Protein AF-A0A933XCL0-F1 (afdb_monomer_lite)

pLDDT: mean 91.86, std 5.96, range [56.34, 98.12]

Secondary structure (DSSP, 8-state):
-HHHHHHHIIIIIIHHHHHTT-HHHHHHHHHHHHHHHHHHHHHHHHHHHHHHHHHHHHHH-HHHHHHHHHHH-TTS-HHHHHHHHHHHHHHHHHHHHHHHHHHHHHHHHHHHHHHHHHHHHH--

Foldseek 3Di:
DVVVVVVCCCVVPQVVCVVVVVVLLNVLSVPLVVLLVVLVVLLVVLVVQLVVLQVCCCPPPVLLVVLVVLCPDPVHDPVSVVVSVVVNVVSSCVSNVRSVVSNVVSVVSNVVSVCSNCVVVVVD

Sequence (124 aa):
MLIYILWSVVFETLIPLYEKKAYDEFAYNLTGIPLLIFGTGLFSYGGFVFVRDTLRELALNEKVAINLEIIRNKISPREKIRAARSENTRFLLSAWKKGSFLMFIGIVFISAGGVTININNITK

Radius of gyration: 23.11 Å; chains: 1; bounding box: 46×32×64 Å

Structure (mmCIF, N/CA/C/O backbone):
data_AF-A0A933XCL0-F1
#
_entry.id   AF-A0A933XCL0-F1
#
loop_
_atom_site.group_PDB
_atom_site.id
_atom_site.type_symbol
_atom_site.label_atom_id
_atom_site.label_alt_id
_atom_site.label_comp_id
_atom_site.label_asym_id
_atom_site.label_entity_id
_atom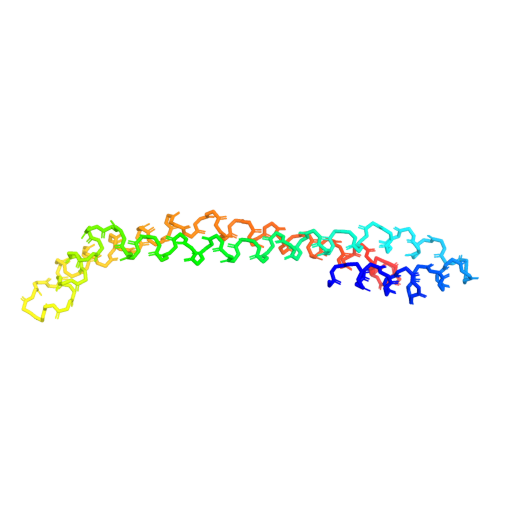_site.label_seq_id
_atom_site.pdbx_PDB_ins_code
_atom_site.Cartn_x
_atom_site.Cartn_y
_atom_site.Cartn_z
_atom_site.occupancy
_atom_site.B_iso_or_equiv
_atom_site.auth_seq_id
_atom_site.auth_comp_id
_atom_site.auth_asym_id
_atom_site.auth_atom_id
_atom_site.pdbx_PDB_model_num
ATOM 1 N N . MET A 1 1 ? 11.523 16.142 -4.726 1.00 78.19 1 MET A N 1
ATOM 2 C CA . MET A 1 1 ? 12.000 14.754 -4.519 1.00 78.19 1 MET A CA 1
ATOM 3 C C . MET A 1 1 ? 11.775 13.883 -5.751 1.00 78.19 1 MET A C 1
ATOM 5 O O . MET A 1 1 ? 12.749 13.398 -6.296 1.00 78.19 1 MET A O 1
ATOM 9 N N . LEU A 1 2 ? 10.540 13.743 -6.250 1.00 79.06 2 LEU A N 1
ATOM 10 C CA . LEU A 1 2 ? 10.231 12.874 -7.401 1.00 79.06 2 LEU A CA 1
ATOM 11 C C . LEU A 1 2 ? 10.985 13.265 -8.690 1.00 79.06 2 LEU A C 1
ATOM 13 O O . LEU A 1 2 ? 11.480 12.399 -9.396 1.00 79.06 2 LEU A O 1
ATOM 17 N N . ILE A 1 3 ? 11.180 14.568 -8.924 1.00 86.00 3 ILE A N 1
ATOM 18 C CA . ILE A 1 3 ? 12.007 15.090 -10.027 1.00 86.00 3 ILE A CA 1
ATOM 19 C C . ILE A 1 3 ? 13.466 14.617 -9.926 1.00 86.00 3 ILE A C 1
ATOM 21 O O . ILE A 1 3 ? 14.042 14.251 -10.938 1.00 86.00 3 ILE A O 1
ATOM 25 N N . TYR A 1 4 ? 14.050 14.563 -8.722 1.00 88.56 4 TYR A N 1
ATOM 26 C CA . TYR A 1 4 ? 15.426 14.083 -8.532 1.00 88.56 4 TYR A CA 1
ATOM 27 C C . TYR A 1 4 ? 15.549 12.580 -8.789 1.00 88.56 4 TYR A C 1
ATOM 29 O O . TYR A 1 4 ? 16.535 12.143 -9.367 1.00 88.56 4 TYR A O 1
ATOM 37 N N . ILE A 1 5 ? 14.529 11.801 -8.412 1.00 84.25 5 ILE A N 1
ATOM 38 C CA . ILE A 1 5 ? 14.473 10.362 -8.705 1.00 84.25 5 ILE A CA 1
ATOM 39 C C . ILE A 1 5 ? 14.390 10.143 -10.218 1.00 84.25 5 ILE A C 1
ATOM 41 O O . ILE A 1 5 ? 15.156 9.357 -10.762 1.00 84.25 5 ILE A O 1
ATOM 45 N N . LEU A 1 6 ? 13.505 10.870 -10.909 1.00 86.19 6 LEU A N 1
ATOM 46 C CA . LEU A 1 6 ? 13.390 10.787 -12.368 1.00 86.19 6 LEU A CA 1
ATOM 47 C C . LEU A 1 6 ? 14.679 11.229 -13.066 1.00 86.19 6 LEU A C 1
ATOM 49 O O . LEU A 1 6 ? 15.103 10.591 -14.024 1.00 86.19 6 LEU A O 1
ATOM 53 N N . TRP A 1 7 ? 15.321 12.285 -12.568 1.00 90.06 7 TRP A N 1
ATOM 54 C CA . TRP A 1 7 ? 16.601 12.754 -13.087 1.00 90.06 7 TRP A CA 1
ATOM 55 C C . TRP A 1 7 ? 17.694 11.690 -12.940 1.00 90.06 7 TRP A C 1
ATOM 57 O O . TRP A 1 7 ? 18.349 11.352 -13.921 1.00 90.06 7 TRP A O 1
ATOM 67 N N . SER A 1 8 ? 17.840 11.114 -11.744 1.00 89.06 8 SER A N 1
ATOM 68 C CA . SER A 1 8 ? 18.791 10.028 -11.472 1.00 89.06 8 SER A CA 1
ATOM 69 C C . SER A 1 8 ? 18.526 8.816 -12.371 1.00 89.06 8 SER A C 1
ATOM 71 O O . SER A 1 8 ? 19.438 8.340 -13.036 1.00 89.06 8 SER A O 1
ATOM 73 N N . VAL A 1 9 ? 17.267 8.395 -12.530 1.00 88.38 9 VAL A N 1
ATOM 74 C CA . VAL A 1 9 ? 16.887 7.305 -13.448 1.00 88.38 9 VAL A CA 1
ATOM 75 C C . VAL A 1 9 ? 17.335 7.572 -14.887 1.00 88.38 9 VAL A C 1
ATOM 77 O O . VAL A 1 9 ? 17.880 6.686 -15.549 1.00 88.38 9 VAL A O 1
ATOM 80 N N . VAL A 1 10 ? 17.103 8.782 -15.397 1.00 89.00 10 VAL A N 1
ATOM 81 C CA . VAL A 1 10 ? 17.451 9.118 -16.782 1.00 89.00 10 VAL A CA 1
ATOM 82 C C . VAL A 1 10 ? 18.966 9.092 -16.976 1.00 89.00 10 VAL A C 1
ATOM 84 O O . VAL A 1 10 ? 19.447 8.432 -17.897 1.00 89.00 10 VAL A O 1
ATOM 87 N N . PHE A 1 11 ? 19.715 9.769 -16.105 1.00 92.25 11 PHE A N 1
ATOM 88 C CA . PHE A 1 11 ? 21.157 9.950 -16.279 1.00 92.25 11 PHE A CA 1
ATOM 89 C C . PHE A 1 11 ? 21.994 8.744 -15.856 1.00 92.25 11 PHE A C 1
ATOM 91 O O . PHE A 1 11 ? 23.009 8.466 -16.486 1.00 92.25 11 PHE A O 1
ATOM 98 N N . GLU A 1 12 ? 21.578 8.013 -14.827 1.00 89.50 12 GLU A N 1
ATOM 99 C CA . GLU A 1 12 ? 22.351 6.891 -14.284 1.00 89.50 12 GLU A CA 1
ATOM 100 C C . GLU A 1 12 ? 21.928 5.543 -14.873 1.00 89.50 12 GLU A C 1
ATOM 102 O O . GLU A 1 12 ? 22.709 4.596 -14.841 1.00 89.50 12 GLU A O 1
ATOM 107 N N . THR A 1 13 ? 20.710 5.430 -15.421 1.00 89.12 13 THR A N 1
ATOM 108 C CA . THR A 1 13 ? 20.197 4.158 -15.962 1.00 89.12 13 THR A CA 1
ATOM 109 C C . THR A 1 13 ? 19.901 4.234 -17.459 1.00 89.12 13 THR A C 1
ATOM 111 O O . THR A 1 13 ? 20.499 3.492 -18.236 1.00 89.12 13 THR A O 1
ATOM 114 N N . LEU A 1 14 ? 19.011 5.130 -17.900 1.00 89.88 14 LEU A N 1
ATOM 115 C CA . LEU A 1 14 ? 18.523 5.117 -19.288 1.00 89.88 14 LEU A CA 1
ATOM 116 C C . LEU A 1 14 ? 19.584 5.555 -20.310 1.00 89.88 14 LEU A C 1
ATOM 118 O O . LEU A 1 14 ? 19.741 4.886 -21.333 1.00 89.88 14 LEU A O 1
ATOM 122 N N . ILE A 1 15 ? 20.329 6.635 -20.043 1.00 91.00 15 ILE A N 1
ATOM 123 C CA . ILE A 1 15 ? 21.400 7.109 -20.938 1.00 91.00 15 ILE A CA 1
ATOM 124 C C . ILE A 1 15 ? 22.497 6.040 -21.104 1.00 91.00 15 ILE A C 1
ATOM 126 O O . ILE A 1 15 ? 22.768 5.662 -22.246 1.00 91.00 15 ILE A O 1
ATOM 130 N N . PRO A 1 16 ? 23.064 5.458 -20.026 1.00 92.56 16 PRO A N 1
ATOM 131 C CA . PRO A 1 16 ? 24.071 4.406 -20.164 1.00 92.56 16 PRO A CA 1
ATOM 132 C C . PRO A 1 16 ? 23.587 3.167 -20.927 1.00 92.56 16 PRO A C 1
ATOM 134 O O . PRO A 1 16 ? 24.358 2.574 -21.681 1.00 92.56 16 PRO A O 1
ATOM 137 N N . LEU A 1 17 ? 22.324 2.755 -20.756 1.00 91.00 17 LEU A N 1
ATOM 138 C CA . LEU A 1 17 ? 21.753 1.623 -21.502 1.00 91.00 17 LEU A CA 1
ATOM 139 C C . LEU A 1 17 ? 21.642 1.924 -23.001 1.00 91.00 17 LEU A C 1
ATOM 141 O O . LEU A 1 17 ? 21.949 1.062 -23.830 1.00 91.00 17 LEU A O 1
ATOM 145 N N . TYR A 1 18 ? 21.257 3.154 -23.347 1.00 91.38 18 TYR A N 1
ATOM 146 C CA . TYR A 1 18 ? 21.201 3.607 -24.733 1.00 91.38 18 TYR A CA 1
ATOM 147 C C . TYR A 1 18 ? 22.595 3.656 -25.375 1.00 91.38 18 TYR A C 1
ATOM 149 O O . TYR A 1 18 ? 22.784 3.134 -26.474 1.00 91.38 18 TYR A O 1
ATOM 157 N N . GLU A 1 19 ? 23.595 4.201 -24.674 1.00 94.12 19 GLU A N 1
ATOM 158 C CA . GLU A 1 19 ? 24.987 4.254 -25.147 1.00 94.12 19 GLU A CA 1
ATOM 159 C C . GLU A 1 19 ? 25.588 2.857 -25.358 1.00 94.12 19 GLU A C 1
ATOM 161 O O . GLU A 1 19 ? 26.301 2.618 -26.335 1.00 94.12 19 GLU A O 1
ATOM 166 N N . LYS A 1 20 ? 25.239 1.901 -24.488 1.00 93.00 20 LYS A N 1
ATOM 167 C CA . LYS A 1 20 ? 25.630 0.487 -24.607 1.00 93.00 20 LYS A CA 1
ATOM 168 C C . LYS A 1 20 ? 24.847 -0.284 -25.674 1.00 93.00 20 LYS A C 1
ATOM 170 O O . LYS A 1 20 ? 25.123 -1.466 -25.872 1.00 93.00 20 LYS A O 1
ATOM 175 N N . LYS A 1 21 ? 23.888 0.353 -26.360 1.00 92.44 21 LYS A N 1
ATOM 176 C CA . LYS A 1 21 ? 22.986 -0.272 -27.347 1.00 92.44 21 LYS A CA 1
ATOM 177 C C . LYS A 1 21 ? 22.205 -1.471 -26.788 1.00 92.44 21 LYS A C 1
ATOM 179 O O . LYS A 1 21 ? 21.796 -2.353 -27.539 1.00 92.44 21 LYS A O 1
ATOM 184 N N . ALA A 1 22 ? 21.979 -1.503 -25.475 1.00 90.38 22 ALA A N 1
ATOM 185 C CA . ALA A 1 22 ? 21.202 -2.539 -24.802 1.00 90.38 22 ALA A CA 1
ATOM 186 C C . ALA A 1 22 ? 19.702 -2.205 -24.900 1.00 90.38 22 ALA A C 1
ATOM 188 O O . ALA A 1 22 ? 19.059 -1.854 -23.912 1.00 90.38 22 ALA A O 1
ATOM 189 N N . TYR A 1 23 ? 19.151 -2.245 -26.119 1.00 89.50 23 TYR A N 1
ATOM 190 C CA . TYR A 1 23 ? 17.804 -1.733 -26.407 1.00 89.50 23 TYR A CA 1
ATOM 191 C C . TYR A 1 23 ? 16.687 -2.483 -25.675 1.00 89.50 23 TYR A C 1
ATOM 193 O O . TYR A 1 23 ? 15.723 -1.851 -25.245 1.00 89.50 23 TYR A O 1
ATOM 201 N N . ASP A 1 24 ? 16.837 -3.792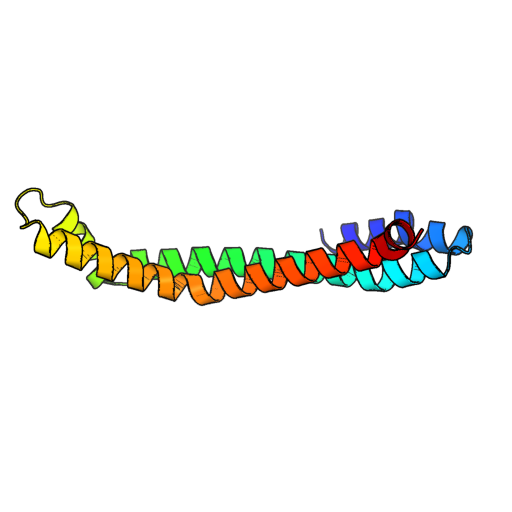 -25.471 1.00 89.00 24 ASP A N 1
ATOM 202 C CA . ASP A 1 24 ? 15.860 -4.586 -24.720 1.00 89.00 24 ASP A CA 1
ATOM 203 C C . ASP A 1 24 ? 15.816 -4.139 -23.252 1.00 89.00 24 ASP A C 1
ATOM 205 O O . ASP A 1 24 ? 14.757 -3.812 -22.721 1.00 89.00 24 ASP A O 1
ATOM 209 N N . GLU A 1 25 ? 16.981 -4.031 -22.605 1.00 89.31 25 GLU A N 1
ATOM 210 C CA . GLU A 1 25 ? 17.097 -3.543 -21.225 1.00 89.31 25 GLU A CA 1
ATOM 211 C C . GLU A 1 25 ? 16.597 -2.102 -21.092 1.00 89.31 25 GLU A C 1
ATOM 213 O O . GLU A 1 25 ? 15.920 -1.771 -20.117 1.00 89.31 25 GLU A O 1
ATOM 218 N N . PHE A 1 26 ? 16.882 -1.251 -22.080 1.00 90.94 26 PHE A N 1
ATOM 219 C CA . PHE A 1 26 ? 16.361 0.111 -22.136 1.00 90.94 26 PHE A CA 1
ATOM 220 C C . PHE A 1 26 ? 14.827 0.123 -22.165 1.00 90.94 26 PHE A C 1
ATOM 222 O O . PHE A 1 26 ? 14.212 0.822 -21.358 1.00 90.94 26 PHE A O 1
ATOM 229 N N . ALA A 1 27 ? 14.203 -0.672 -23.040 1.00 90.69 27 ALA A N 1
ATOM 230 C CA . ALA A 1 27 ? 12.747 -0.756 -23.153 1.00 90.69 27 ALA A CA 1
ATOM 231 C C . ALA A 1 27 ? 12.103 -1.258 -21.851 1.00 90.69 27 ALA A C 1
ATOM 233 O O . ALA A 1 27 ? 11.147 -0.655 -21.358 1.00 90.69 27 ALA A O 1
ATOM 234 N N . TYR A 1 28 ? 12.672 -2.301 -21.242 1.00 92.56 28 TYR A N 1
ATOM 235 C CA . TYR A 1 28 ? 12.180 -2.838 -19.976 1.00 92.56 28 TYR A CA 1
ATOM 236 C C . TYR A 1 28 ? 12.304 -1.846 -18.820 1.00 92.56 28 TYR A C 1
ATOM 238 O O . TYR A 1 28 ? 11.357 -1.701 -18.044 1.00 92.56 28 TYR A O 1
ATOM 246 N N . ASN A 1 29 ? 13.417 -1.113 -18.719 1.00 92.19 29 ASN A N 1
ATOM 247 C CA . ASN A 1 29 ? 13.584 -0.062 -17.712 1.00 92.19 29 ASN A CA 1
ATOM 248 C C . ASN A 1 29 ? 12.625 1.110 -17.954 1.00 92.19 29 ASN A C 1
ATOM 250 O O . ASN A 1 29 ? 12.029 1.618 -17.001 1.00 92.19 29 ASN A O 1
ATOM 254 N N . LEU A 1 30 ? 12.402 1.488 -19.217 1.00 92.19 30 LEU A N 1
ATOM 255 C CA . LEU A 1 30 ? 11.477 2.558 -19.590 1.00 92.19 30 LEU A CA 1
ATOM 256 C C . LEU A 1 30 ? 10.040 2.262 -19.144 1.00 92.19 30 LEU A C 1
ATOM 258 O O . LEU A 1 30 ? 9.337 3.177 -18.726 1.00 92.19 30 LEU A O 1
ATOM 262 N N . THR A 1 31 ? 9.606 1.000 -19.190 1.00 92.31 31 THR A N 1
ATOM 263 C CA . THR A 1 31 ? 8.273 0.590 -18.711 1.00 92.31 31 THR A CA 1
ATOM 264 C C . THR A 1 31 ? 8.242 0.216 -17.228 1.00 92.31 31 THR A C 1
ATOM 266 O O . THR A 1 31 ? 7.282 0.528 -16.524 1.00 92.31 31 THR A O 1
ATOM 269 N N . GLY A 1 32 ? 9.292 -0.431 -16.725 1.00 92.56 32 GLY A N 1
ATOM 270 C CA . GLY A 1 32 ? 9.341 -0.975 -15.372 1.00 92.56 32 GLY A CA 1
ATOM 271 C C . GLY A 1 32 ? 9.512 0.094 -14.298 1.00 92.56 32 GLY A C 1
ATOM 272 O O . GLY A 1 32 ? 8.887 0.006 -13.242 1.00 92.56 32 GLY A O 1
ATOM 273 N N . ILE A 1 33 ? 10.287 1.147 -14.570 1.00 92.31 33 ILE A N 1
ATOM 274 C CA . ILE A 1 33 ? 10.511 2.225 -13.600 1.00 92.31 33 ILE A CA 1
ATOM 275 C C . ILE A 1 33 ? 9.227 3.032 -13.331 1.00 92.31 33 ILE A C 1
ATOM 277 O O . ILE A 1 33 ? 8.895 3.228 -12.158 1.00 92.31 33 ILE A O 1
ATOM 281 N N . PRO A 1 34 ? 8.436 3.447 -14.343 1.00 92.94 34 PRO A N 1
ATOM 282 C CA . PRO A 1 34 ? 7.119 4.032 -14.100 1.00 92.94 34 PRO A CA 1
ATOM 283 C C . PRO A 1 34 ? 6.191 3.131 -13.279 1.00 92.94 34 PRO A C 1
ATOM 285 O O . PRO A 1 34 ? 5.516 3.632 -12.379 1.00 92.94 34 PRO A O 1
ATOM 288 N N . LEU A 1 35 ? 6.185 1.813 -13.530 1.00 95.12 35 LEU A N 1
ATOM 289 C CA . LEU A 1 35 ? 5.399 0.854 -12.738 1.00 95.12 35 LEU A CA 1
ATOM 290 C C . LEU A 1 35 ? 5.838 0.842 -11.267 1.00 95.12 35 LEU A C 1
ATOM 292 O O . LEU A 1 35 ? 4.984 0.894 -10.382 1.00 95.12 35 LEU A O 1
ATOM 296 N N . LEU A 1 36 ? 7.149 0.843 -10.996 1.00 93.94 36 LEU A N 1
ATOM 297 C CA . LEU A 1 36 ? 7.692 0.923 -9.635 1.00 93.94 36 LEU A CA 1
ATOM 298 C C . LEU A 1 36 ? 7.282 2.219 -8.927 1.00 93.94 36 LEU A C 1
ATOM 300 O O . LEU A 1 36 ? 6.834 2.179 -7.778 1.00 93.94 36 LEU A O 1
ATOM 304 N N . ILE A 1 37 ? 7.412 3.366 -9.600 1.00 93.19 37 ILE A N 1
ATOM 305 C CA . ILE A 1 37 ? 7.052 4.674 -9.035 1.00 93.19 37 ILE A CA 1
ATOM 306 C C . ILE A 1 37 ? 5.551 4.722 -8.737 1.00 93.19 37 ILE A C 1
ATOM 308 O O . ILE A 1 37 ? 5.150 5.105 -7.635 1.00 93.19 37 ILE A O 1
ATOM 312 N N . PHE A 1 38 ? 4.722 4.296 -9.690 1.00 94.88 38 PHE A N 1
ATOM 313 C CA . PHE A 1 38 ? 3.272 4.272 -9.532 1.00 94.88 38 PHE A CA 1
ATOM 314 C C . PHE A 1 38 ? 2.839 3.323 -8.410 1.00 94.88 38 PHE A C 1
ATOM 316 O O . PHE A 1 38 ? 2.048 3.707 -7.546 1.00 94.88 38 PHE A O 1
ATOM 323 N N . GLY A 1 39 ? 3.411 2.118 -8.362 1.00 96.69 39 GLY A N 1
ATOM 324 C CA . GLY A 1 39 ? 3.148 1.143 -7.307 1.00 96.69 39 GLY A CA 1
ATOM 325 C C . GLY A 1 39 ? 3.563 1.645 -5.922 1.00 96.69 39 GLY A C 1
ATOM 326 O O . GLY A 1 39 ? 2.790 1.533 -4.972 1.00 96.69 39 GLY A O 1
ATOM 327 N N . THR A 1 40 ? 4.724 2.298 -5.812 1.00 95.69 40 THR A N 1
ATOM 328 C CA . THR A 1 40 ? 5.199 2.932 -4.566 1.00 95.69 40 THR A CA 1
ATOM 329 C C . THR A 1 40 ? 4.267 4.059 -4.118 1.00 95.69 40 THR A C 1
ATOM 331 O O . THR A 1 40 ? 3.939 4.165 -2.931 1.00 95.69 40 THR A O 1
ATOM 334 N N . GLY A 1 41 ? 3.796 4.881 -5.060 1.00 95.81 41 GLY A N 1
ATOM 335 C CA . GLY A 1 41 ? 2.817 5.934 -4.794 1.00 95.81 41 GLY A CA 1
ATOM 336 C C . GLY A 1 41 ? 1.491 5.370 -4.284 1.00 95.81 41 GLY A C 1
ATOM 337 O O . GLY A 1 41 ? 0.991 5.820 -3.253 1.00 95.81 41 GLY A O 1
ATOM 338 N N . LEU A 1 42 ? 0.956 4.343 -4.952 1.00 97.25 42 LEU A N 1
ATOM 339 C CA . LEU A 1 42 ? -0.267 3.653 -4.531 1.00 97.25 42 LEU A CA 1
ATOM 340 C C . LEU A 1 42 ? -0.125 2.997 -3.160 1.00 97.25 42 LEU A C 1
ATOM 342 O O . LEU A 1 42 ? -1.033 3.117 -2.338 1.00 97.25 42 LEU A O 1
ATOM 346 N N . PHE A 1 43 ? 1.008 2.347 -2.894 1.00 97.75 43 PHE A N 1
ATOM 347 C CA . PHE A 1 43 ? 1.285 1.739 -1.599 1.00 97.75 43 PHE A CA 1
ATOM 348 C C . PHE A 1 43 ? 1.308 2.789 -0.486 1.00 97.75 43 PHE A C 1
ATOM 350 O O . PHE A 1 43 ? 0.595 2.661 0.509 1.00 97.75 43 PHE A O 1
ATOM 357 N N . SER A 1 44 ? 2.056 3.874 -0.692 1.00 97.62 44 SER A N 1
ATOM 358 C CA . SER A 1 44 ? 2.172 4.967 0.281 1.00 97.62 44 SER A CA 1
ATOM 359 C C . SER A 1 44 ? 0.822 5.643 0.536 1.00 97.62 44 SER A C 1
ATOM 361 O O . SER A 1 44 ? 0.438 5.873 1.684 1.00 97.62 44 SER A O 1
ATOM 363 N N . TYR A 1 45 ? 0.058 5.913 -0.527 1.00 97.50 45 TYR A N 1
ATOM 364 C CA . TYR A 1 45 ? -1.284 6.482 -0.419 1.00 97.50 45 TYR A CA 1
ATOM 365 C C . TYR A 1 45 ? -2.265 5.521 0.266 1.00 97.50 45 TYR A C 1
ATOM 367 O O . TYR A 1 45 ? -3.049 5.941 1.116 1.00 97.50 45 TYR A O 1
ATOM 375 N N . GLY A 1 46 ? -2.194 4.224 -0.045 1.00 97.94 46 GLY A N 1
ATOM 376 C CA . GLY A 1 46 ? -2.965 3.179 0.624 1.00 97.94 46 GLY A CA 1
ATOM 377 C C . GLY A 1 46 ? -2.682 3.122 2.125 1.00 97.94 46 GLY A C 1
ATOM 378 O O . GLY A 1 46 ? -3.625 3.061 2.914 1.00 97.94 46 GLY A O 1
ATOM 379 N N . GLY A 1 47 ? -1.411 3.240 2.523 1.00 97.50 47 GLY A N 1
ATOM 380 C CA . GLY A 1 47 ? -0.999 3.351 3.924 1.00 97.50 47 GLY A CA 1
ATOM 381 C C . GLY A 1 47 ? -1.560 4.599 4.610 1.00 97.50 47 GLY A C 1
ATOM 382 O O . GLY A 1 47 ? -2.109 4.509 5.707 1.00 97.50 47 GLY A O 1
ATOM 383 N N . PHE A 1 48 ? -1.519 5.757 3.943 1.00 98.00 48 PHE A N 1
ATOM 384 C CA . PHE A 1 48 ? -2.147 6.978 4.458 1.00 98.00 48 PHE A CA 1
ATOM 385 C C . PHE A 1 48 ? -3.662 6.815 4.655 1.00 98.00 48 PHE A C 1
ATOM 387 O O . PHE A 1 48 ? -4.182 7.151 5.718 1.00 98.00 48 PHE A O 1
ATOM 394 N N . VAL A 1 49 ? -4.373 6.266 3.662 1.00 97.31 49 VAL A N 1
ATOM 395 C CA . VAL A 1 49 ? -5.820 5.996 3.745 1.00 97.31 49 VAL A CA 1
ATOM 396 C C . VAL A 1 49 ? -6.127 5.027 4.885 1.00 97.31 49 VAL A C 1
ATOM 398 O O . VAL A 1 49 ? -7.043 5.285 5.661 1.00 97.31 49 VAL A O 1
ATOM 401 N N . PHE A 1 50 ? -5.336 3.962 5.029 1.00 97.25 50 PHE A N 1
ATOM 402 C CA . PHE A 1 50 ? -5.466 2.990 6.113 1.00 97.25 50 PHE A CA 1
ATOM 403 C C . PHE A 1 50 ? -5.377 3.661 7.490 1.00 97.25 50 PHE A C 1
ATOM 405 O O . PHE A 1 50 ? -6.254 3.464 8.334 1.00 97.25 50 PHE A O 1
ATOM 412 N N . VAL A 1 51 ? -4.347 4.483 7.717 1.00 97.12 51 VAL A N 1
ATOM 413 C CA . VAL A 1 51 ? -4.145 5.176 8.999 1.00 97.12 51 VAL A CA 1
ATOM 414 C C . VAL A 1 51 ? -5.249 6.201 9.242 1.00 97.12 51 VAL A C 1
ATOM 416 O O . VAL A 1 51 ? -5.850 6.205 10.315 1.00 97.12 51 VAL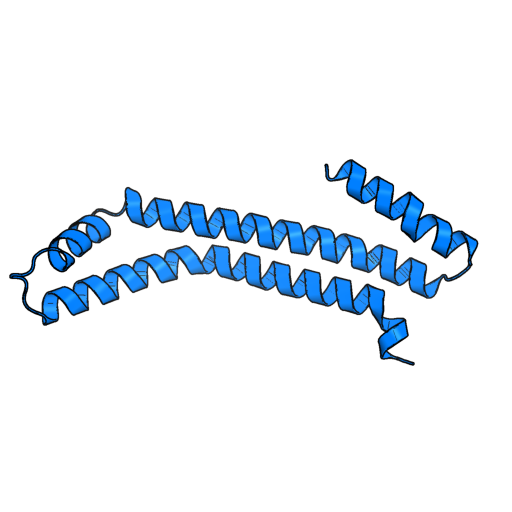 A O 1
ATOM 419 N N . ARG A 1 52 ? -5.562 7.036 8.245 1.00 96.81 52 ARG A N 1
ATOM 420 C CA . ARG A 1 52 ? -6.612 8.057 8.344 1.00 96.81 52 ARG A CA 1
ATOM 421 C C . ARG A 1 52 ? -7.964 7.441 8.696 1.00 96.81 52 ARG A C 1
ATOM 423 O O . ARG A 1 52 ? -8.630 7.935 9.601 1.00 96.81 52 ARG A O 1
ATOM 430 N 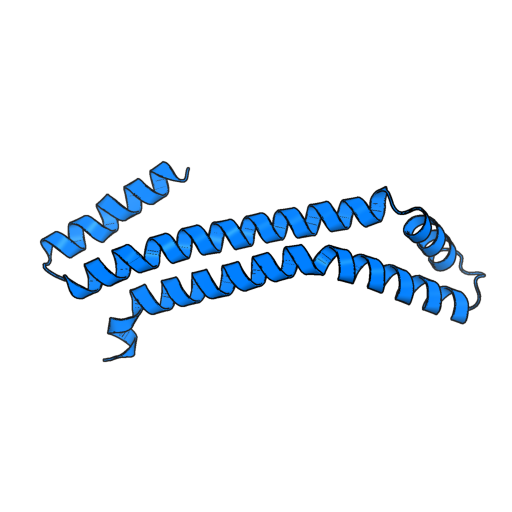N . ASP A 1 53 ? -8.366 6.381 8.000 1.00 95.25 53 ASP A N 1
ATOM 431 C CA . ASP A 1 53 ? -9.674 5.751 8.203 1.00 95.25 53 ASP A CA 1
ATOM 432 C C . ASP A 1 53 ? -9.719 5.001 9.545 1.00 95.25 53 ASP A C 1
ATOM 434 O O . ASP A 1 53 ? -10.731 5.054 10.240 1.00 95.25 53 ASP A O 1
ATOM 438 N N . THR A 1 54 ? -8.597 4.414 9.980 1.00 94.88 54 THR A N 1
ATOM 439 C CA . THR A 1 54 ? -8.470 3.838 11.331 1.00 94.88 54 THR A CA 1
ATOM 440 C C . THR A 1 54 ? -8.655 4.899 12.414 1.00 94.88 54 THR A C 1
ATOM 442 O O . THR A 1 54 ? -9.450 4.712 13.332 1.00 94.88 54 THR A O 1
ATOM 445 N N . LEU A 1 55 ? -7.947 6.028 12.311 1.00 94.69 55 LEU A N 1
ATOM 446 C CA . LEU A 1 55 ? -8.062 7.124 13.277 1.00 94.69 55 LEU A CA 1
ATOM 447 C C . LEU A 1 55 ? -9.467 7.726 13.277 1.00 94.69 55 LEU A C 1
ATOM 449 O O . LEU A 1 55 ? -9.987 8.060 14.337 1.00 94.69 55 LEU A O 1
ATOM 453 N N . ARG A 1 56 ? -10.099 7.820 12.104 1.00 93.81 56 ARG A N 1
ATOM 454 C CA . ARG A 1 56 ? -11.475 8.297 11.970 1.00 93.81 56 ARG A CA 1
ATOM 455 C C . ARG A 1 56 ? -12.463 7.402 12.717 1.00 93.81 56 ARG A C 1
ATOM 457 O O . ARG A 1 56 ? -13.277 7.931 13.467 1.00 93.81 56 ARG A O 1
ATOM 464 N N . GLU A 1 57 ? -12.383 6.082 12.547 1.00 92.06 57 GLU A N 1
ATOM 465 C CA . GLU A 1 57 ? -13.244 5.144 13.283 1.00 92.06 57 GLU A CA 1
ATOM 466 C C . GLU A 1 57 ? -12.976 5.184 14.791 1.00 92.06 57 GLU A C 1
ATOM 468 O O . GLU A 1 57 ? -13.911 5.165 15.581 1.00 92.06 57 GLU A O 1
ATOM 473 N N . LEU A 1 58 ? -11.715 5.293 15.214 1.00 90.88 58 LEU A N 1
ATOM 474 C CA . LEU A 1 58 ? -11.384 5.363 16.641 1.00 90.88 58 LEU A CA 1
ATOM 475 C C . LEU A 1 58 ? -11.847 6.668 17.303 1.00 90.88 58 LEU A C 1
ATOM 477 O O . LEU A 1 58 ? -12.223 6.646 18.472 1.00 90.88 58 LEU A O 1
ATOM 481 N N . ALA A 1 59 ? -11.795 7.793 16.585 1.00 90.75 59 ALA A N 1
ATOM 482 C CA . ALA A 1 59 ? -12.091 9.111 17.142 1.00 90.75 59 ALA A CA 1
ATOM 483 C C . ALA A 1 59 ? -13.568 9.516 17.028 1.00 90.75 59 ALA A C 1
ATOM 485 O O . ALA A 1 59 ? -14.064 10.216 17.905 1.00 90.75 59 ALA A O 1
ATOM 486 N N . LEU A 1 60 ? -14.259 9.125 15.951 1.00 90.56 60 LEU A N 1
ATOM 487 C CA . LEU A 1 60 ? -15.607 9.625 15.641 1.00 90.56 60 LEU A CA 1
ATOM 488 C C . LEU A 1 60 ? -16.720 8.595 15.859 1.00 90.56 60 LEU A C 1
ATOM 490 O O . LEU A 1 60 ? -17.891 8.965 15.845 1.00 90.56 60 LEU A O 1
ATOM 494 N N . ASN A 1 61 ? -16.396 7.311 16.028 1.00 90.69 61 ASN A N 1
ATOM 495 C CA . ASN A 1 61 ? -17.414 6.282 16.201 1.00 90.69 61 ASN A CA 1
ATOM 496 C C . ASN A 1 61 ? -17.746 6.102 17.689 1.00 90.69 61 ASN A C 1
ATOM 498 O O . ASN A 1 61 ? -17.030 5.427 18.431 1.00 90.69 61 ASN A O 1
ATOM 502 N N . GLU A 1 62 ? -18.870 6.677 18.120 1.00 91.06 62 GLU A N 1
ATOM 503 C CA . GLU A 1 62 ? -19.353 6.586 19.505 1.00 91.06 62 GLU A CA 1
ATOM 504 C C . GLU A 1 62 ? -19.465 5.134 19.994 1.00 91.06 62 GLU A C 1
ATOM 506 O O . GLU A 1 62 ? -19.140 4.837 21.144 1.00 91.06 62 GLU A O 1
ATOM 511 N N . LYS A 1 63 ? -19.832 4.191 19.114 1.00 91.44 63 LYS A N 1
ATOM 512 C CA . LYS A 1 63 ? -19.907 2.769 19.481 1.00 91.44 63 LYS A CA 1
ATOM 513 C C . LYS A 1 63 ? -18.550 2.187 19.842 1.00 91.44 63 LYS A C 1
ATOM 515 O O . LYS A 1 63 ? -18.472 1.357 20.743 1.00 91.44 63 LYS A O 1
ATOM 520 N N . VAL A 1 64 ? -17.481 2.617 19.174 1.00 91.44 64 VAL A N 1
ATOM 521 C CA . VAL A 1 64 ? -16.122 2.166 19.494 1.00 91.44 64 VAL A CA 1
ATOM 522 C C . VAL A 1 64 ? -15.725 2.651 20.888 1.00 91.44 64 VAL A C 1
ATOM 524 O O . VAL A 1 64 ? -15.167 1.865 21.657 1.00 91.44 64 VAL A O 1
ATOM 527 N N . ALA A 1 65 ? -16.073 3.891 21.247 1.00 91.44 65 ALA A N 1
ATOM 528 C CA . ALA A 1 65 ? -15.844 4.435 22.585 1.00 91.44 65 ALA A CA 1
ATOM 529 C C . ALA A 1 65 ? -16.628 3.664 23.665 1.00 91.44 65 ALA A C 1
ATOM 531 O O . ALA A 1 65 ? -16.034 3.225 24.652 1.00 91.44 65 ALA A O 1
ATOM 532 N N . ILE A 1 66 ? -17.919 3.399 23.434 1.00 92.69 66 ILE A N 1
ATOM 533 C CA . ILE A 1 66 ? -18.767 2.600 24.338 1.00 92.69 66 ILE A CA 1
ATOM 534 C C . ILE A 1 66 ? -18.204 1.181 24.502 1.00 92.69 66 ILE A C 1
ATOM 536 O O . ILE A 1 66 ? -18.054 0.674 25.615 1.00 92.69 66 ILE A O 1
ATOM 540 N N . ASN A 1 67 ? -17.826 0.531 23.400 1.00 93.06 67 ASN A N 1
ATOM 541 C CA . ASN A 1 67 ? -17.251 -0.811 23.430 1.00 93.06 67 ASN A CA 1
ATOM 542 C C . ASN A 1 67 ? -15.909 -0.844 24.175 1.00 93.06 67 ASN A C 1
ATOM 544 O O . ASN A 1 67 ? -15.635 -1.803 24.898 1.00 93.06 67 ASN A O 1
ATOM 548 N N . LEU A 1 68 ? -15.082 0.200 24.054 1.00 92.00 68 LEU A N 1
ATOM 549 C CA . LEU A 1 68 ? -13.841 0.329 24.822 1.00 92.00 68 LEU A CA 1
ATOM 550 C C . LEU A 1 68 ? -14.104 0.455 26.326 1.00 92.00 68 LEU A C 1
ATOM 552 O O . LEU A 1 68 ? -13.358 -0.132 27.114 1.00 92.00 68 LEU A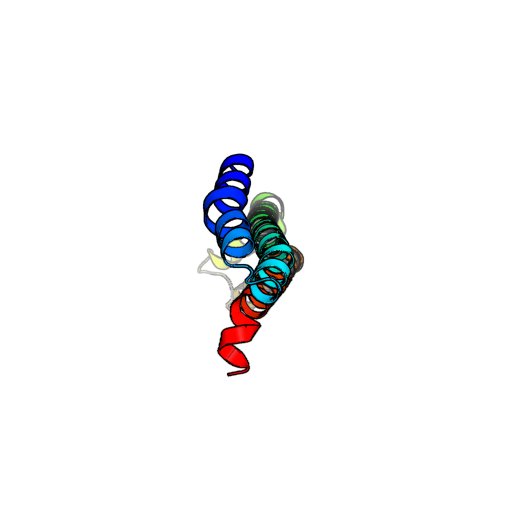 O 1
ATOM 556 N N . GLU A 1 69 ? -15.160 1.158 26.731 1.00 93.06 69 GLU A N 1
ATOM 557 C CA . GLU A 1 69 ? -15.573 1.249 28.134 1.00 93.06 69 GLU A CA 1
ATOM 558 C C . GLU A 1 69 ? -16.033 -0.113 28.676 1.00 93.06 69 GLU A C 1
ATOM 560 O O . GLU A 1 69 ? -15.553 -0.556 29.723 1.00 93.06 69 GLU A O 1
ATOM 565 N N . ILE A 1 70 ? -16.860 -0.843 27.915 1.00 91.38 70 ILE A N 1
ATOM 566 C CA . ILE A 1 70 ? -17.304 -2.207 28.261 1.00 91.38 70 ILE A CA 1
ATOM 567 C C . ILE A 1 70 ? -16.106 -3.152 28.421 1.00 91.38 70 ILE A C 1
ATOM 569 O O . ILE A 1 70 ? -16.083 -3.957 29.354 1.00 91.38 70 ILE A O 1
ATOM 573 N N . ILE A 1 71 ? -15.114 -3.055 27.526 1.00 91.06 71 ILE A N 1
ATOM 574 C CA . ILE A 1 71 ? -13.893 -3.875 27.548 1.00 91.06 71 ILE A CA 1
ATOM 575 C C . ILE A 1 71 ? -12.986 -3.512 28.733 1.00 91.06 71 ILE A C 1
ATOM 577 O O . ILE A 1 71 ? -12.343 -4.400 29.296 1.00 91.06 71 ILE A O 1
ATOM 581 N N . ARG A 1 72 ? -12.905 -2.228 29.107 1.00 92.62 72 ARG A N 1
ATOM 582 C CA . ARG A 1 72 ? -12.102 -1.756 30.249 1.00 92.62 72 ARG A CA 1
ATOM 583 C C . ARG A 1 72 ? -12.738 -2.093 31.594 1.00 92.62 72 ARG A C 1
ATOM 585 O O . ARG A 1 72 ? -12.011 -2.300 32.568 1.00 92.62 72 ARG A O 1
ATOM 592 N N . ASN A 1 73 ? -14.065 -2.160 31.660 1.00 91.81 73 ASN A N 1
ATOM 593 C CA . ASN A 1 73 ? -14.771 -2.471 32.892 1.00 91.81 73 ASN A CA 1
ATOM 594 C C . ASN A 1 73 ? -14.612 -3.959 33.259 1.00 91.81 73 ASN A C 1
ATOM 596 O O . ASN A 1 73 ? -15.188 -4.848 32.632 1.00 91.81 73 ASN A O 1
ATOM 600 N N . LYS A 1 74 ? -13.844 -4.228 34.323 1.00 78.56 74 LYS A N 1
ATOM 601 C CA . LYS A 1 74 ? -13.545 -5.587 34.814 1.00 78.56 74 LYS A CA 1
ATOM 602 C C . LYS A 1 74 ? -14.767 -6.337 35.361 1.00 78.56 74 LYS A C 1
ATOM 604 O O . LYS A 1 74 ? -14.678 -7.544 35.557 1.00 78.56 74 LYS A O 1
ATOM 609 N N . ILE A 1 75 ? -15.877 -5.640 35.611 1.00 89.56 75 ILE A N 1
ATOM 610 C CA . ILE A 1 75 ? -17.125 -6.204 36.148 1.00 89.56 75 ILE A CA 1
ATOM 611 C C . ILE A 1 75 ? -18.037 -6.703 35.007 1.00 89.56 75 ILE A C 1
ATOM 613 O O . ILE A 1 75 ? -18.962 -7.482 35.236 1.00 89.56 75 ILE A O 1
ATOM 617 N N . SER A 1 76 ? -17.771 -6.300 33.759 1.00 88.69 76 SER A N 1
ATOM 618 C CA . SER A 1 76 ? -18.571 -6.698 32.599 1.00 88.69 76 SER A CA 1
ATOM 619 C C . SER A 1 76 ? -18.577 -8.223 32.396 1.00 88.69 76 SER A C 1
ATOM 621 O O . SER A 1 76 ? -17.513 -8.851 32.388 1.00 88.69 76 SER A O 1
ATOM 623 N N . PRO A 1 77 ? -19.748 -8.839 32.135 1.00 91.62 77 PRO A N 1
ATOM 624 C CA . PRO A 1 77 ? -19.829 -10.242 31.744 1.00 91.62 77 PRO A CA 1
ATOM 625 C C . PRO A 1 77 ? -18.951 -10.545 30.524 1.00 91.62 77 PRO A C 1
ATOM 627 O O . PRO A 1 77 ? -18.930 -9.778 29.555 1.00 91.62 77 PRO A O 1
ATOM 630 N N . ARG A 1 78 ? -18.265 -11.698 30.530 1.00 91.00 78 ARG A N 1
ATOM 631 C CA . ARG A 1 78 ? -17.343 -12.106 29.448 1.00 91.00 78 ARG A CA 1
ATOM 632 C C . ARG A 1 78 ? -17.991 -12.085 28.061 1.00 91.00 78 ARG A C 1
ATOM 634 O O . ARG A 1 78 ? -17.333 -11.724 27.088 1.00 91.00 78 ARG A O 1
ATOM 641 N N . GLU A 1 79 ? -19.267 -12.442 27.969 1.00 92.25 79 GLU A N 1
ATOM 642 C CA . GLU A 1 79 ? -20.024 -12.436 26.713 1.00 92.25 79 GLU A CA 1
ATOM 643 C C . GLU A 1 79 ? -20.148 -11.030 26.118 1.00 92.25 79 GLU A C 1
ATOM 645 O O . GLU A 1 79 ? -19.886 -10.843 24.930 1.00 92.25 79 GLU A O 1
ATOM 650 N N . LYS A 1 80 ? -20.438 -10.021 26.953 1.00 91.56 80 LYS A N 1
ATOM 651 C CA . LYS A 1 80 ? -20.513 -8.618 26.519 1.00 91.56 80 LYS A CA 1
ATOM 652 C C . LYS A 1 80 ? -19.155 -8.101 26.051 1.00 91.56 80 LYS A C 1
ATOM 654 O O . LYS A 1 80 ? -19.078 -7.437 25.023 1.00 91.56 80 LYS A O 1
ATOM 659 N N . ILE A 1 81 ? -18.076 -8.470 26.746 1.00 91.81 81 ILE A N 1
ATOM 660 C CA . ILE A 1 81 ? -16.705 -8.126 26.333 1.00 91.81 81 ILE A CA 1
ATOM 661 C C . ILE A 1 81 ? -16.379 -8.753 24.970 1.00 91.81 81 ILE A C 1
ATOM 663 O O . ILE A 1 81 ? -15.791 -8.095 24.110 1.00 91.81 81 ILE A O 1
ATOM 667 N N . ARG A 1 82 ? -16.754 -10.019 24.744 1.00 93.56 82 ARG A N 1
ATOM 668 C CA . ARG A 1 82 ? -16.506 -10.707 23.468 1.00 93.56 82 ARG A CA 1
ATOM 669 C C . ARG A 1 82 ? -17.294 -10.074 22.320 1.00 93.56 82 ARG A C 1
ATOM 671 O O . ARG A 1 82 ? -16.718 -9.871 21.252 1.00 93.56 82 ARG A O 1
ATOM 678 N N . ALA A 1 83 ? -18.563 -9.739 22.548 1.00 93.50 83 ALA A N 1
ATOM 679 C CA . ALA A 1 83 ? -19.397 -9.052 21.566 1.00 93.50 83 ALA A CA 1
ATOM 680 C C . ALA A 1 83 ? -18.813 -7.677 21.194 1.00 93.50 83 ALA A C 1
ATOM 682 O O . ALA A 1 83 ? -18.579 -7.422 20.014 1.00 93.50 83 ALA A O 1
ATOM 683 N N . ALA A 1 84 ? -18.456 -6.860 22.192 1.00 92.75 84 ALA A N 1
ATOM 684 C CA . ALA A 1 84 ? -17.837 -5.547 21.995 1.00 92.75 84 ALA A CA 1
ATOM 685 C C . ALA A 1 84 ? -16.510 -5.630 21.217 1.00 92.75 84 ALA A C 1
ATOM 687 O O . ALA A 1 84 ? -16.256 -4.840 20.308 1.00 92.75 84 ALA A O 1
ATOM 688 N N . ARG A 1 85 ? -15.665 -6.630 21.518 1.00 93.12 85 ARG A N 1
ATOM 689 C CA . ARG A 1 85 ? -14.428 -6.880 20.757 1.00 93.12 85 ARG A CA 1
ATOM 690 C C . ARG A 1 85 ? -14.720 -7.240 19.307 1.00 93.12 85 ARG A C 1
ATOM 692 O O . ARG A 1 85 ? -14.113 -6.659 18.416 1.00 93.12 85 ARG A O 1
ATOM 699 N N . SER A 1 86 ? -15.642 -8.173 19.075 1.00 95.25 86 SER A N 1
ATOM 700 C CA . SER A 1 86 ? -16.003 -8.604 17.722 1.00 95.25 86 SER A CA 1
ATOM 701 C C . SER A 1 86 ? -16.558 -7.451 16.885 1.00 95.25 86 SER A C 1
ATOM 703 O O . SER A 1 86 ? -16.247 -7.357 15.698 1.00 95.25 86 SER A O 1
ATOM 705 N N . GLU A 1 87 ? -17.369 -6.580 17.483 1.00 94.50 87 GLU A N 1
ATOM 706 C CA . GLU A 1 87 ? -17.927 -5.413 16.800 1.00 94.50 87 GLU A CA 1
ATOM 707 C C . GLU A 1 87 ? -16.827 -4.397 16.454 1.00 94.50 87 GLU A C 1
ATOM 709 O O . GLU A 1 87 ? -16.712 -3.997 15.295 1.00 94.50 87 GLU A O 1
ATOM 714 N N . ASN A 1 88 ? -15.933 -4.079 17.401 1.00 94.06 88 ASN A N 1
ATOM 715 C CA . ASN A 1 88 ? -14.784 -3.200 17.147 1.00 94.06 88 ASN A CA 1
ATOM 716 C C . ASN A 1 88 ? -13.855 -3.755 16.062 1.00 94.06 88 ASN A C 1
ATOM 718 O O . ASN A 1 88 ? -13.421 -3.012 15.182 1.00 94.06 88 ASN A O 1
ATOM 722 N N . THR A 1 89 ? -13.578 -5.062 16.069 1.00 93.75 89 THR A N 1
ATOM 723 C CA . THR A 1 89 ? -12.795 -5.701 15.003 1.00 93.75 89 THR A CA 1
ATOM 724 C C . THR A 1 89 ? -13.477 -5.546 13.647 1.00 93.75 89 THR A C 1
ATOM 726 O O . THR A 1 89 ? -12.803 -5.270 12.659 1.00 93.75 89 THR A O 1
ATOM 729 N N . ARG A 1 90 ? -14.807 -5.667 13.577 1.00 94.88 90 ARG A N 1
ATOM 730 C CA . ARG A 1 90 ? -15.549 -5.489 12.322 1.00 94.88 90 ARG A CA 1
ATOM 731 C C . ARG A 1 90 ? -15.446 -4.059 11.790 1.00 94.88 90 ARG A C 1
ATOM 733 O O . ARG A 1 90 ? -15.233 -3.894 10.590 1.00 94.88 90 ARG A O 1
ATOM 740 N N . PHE A 1 91 ? -15.550 -3.054 12.663 1.00 92.75 91 PHE A N 1
ATOM 741 C CA . PHE A 1 91 ? -15.360 -1.651 12.277 1.00 92.75 91 PHE A CA 1
ATOM 742 C C . PHE A 1 91 ? -13.952 -1.413 11.732 1.00 92.75 91 PHE A C 1
ATOM 744 O O . PHE A 1 91 ? -13.806 -0.923 10.612 1.00 92.75 91 PHE A O 1
ATOM 751 N N . LEU A 1 92 ? -12.925 -1.869 12.453 1.00 92.94 92 LEU A N 1
ATOM 752 C CA . LEU A 1 92 ? -11.534 -1.736 12.016 1.00 92.94 92 LEU A CA 1
ATOM 753 C C . LEU A 1 92 ? -11.288 -2.434 10.673 1.00 92.94 92 LEU A C 1
ATOM 755 O O . LEU A 1 92 ? -10.746 -1.823 9.758 1.00 92.94 92 LEU A O 1
ATOM 759 N N . LEU A 1 93 ? -11.769 -3.668 10.497 1.00 94.75 93 LEU A N 1
ATOM 760 C CA . LEU A 1 93 ? -11.647 -4.387 9.223 1.00 94.75 93 LEU A CA 1
ATOM 761 C C . LEU A 1 93 ? -12.327 -3.646 8.066 1.00 94.75 93 LEU A C 1
ATOM 763 O O . LEU A 1 93 ? -11.800 -3.623 6.952 1.00 94.75 93 LEU A O 1
ATOM 767 N N . SER A 1 94 ? -13.485 -3.028 8.312 1.00 93.12 94 SER A N 1
ATOM 768 C CA . SER A 1 94 ? -14.177 -2.248 7.284 1.00 93.12 94 SER A CA 1
ATOM 769 C C . SER A 1 94 ? -13.400 -0.991 6.880 1.00 93.12 94 SER A C 1
ATOM 771 O O . SER A 1 94 ? -13.287 -0.721 5.683 1.00 93.12 94 SER A O 1
ATOM 773 N N . ALA A 1 95 ? -12.784 -0.294 7.841 1.00 93.44 95 ALA A N 1
ATOM 774 C CA . ALA A 1 95 ? -11.920 0.858 7.581 1.00 93.44 95 ALA A CA 1
ATOM 775 C C . ALA A 1 95 ? -10.646 0.461 6.823 1.00 93.44 95 ALA A C 1
ATOM 777 O O . ALA A 1 95 ? -10.196 1.161 5.916 1.00 93.44 95 ALA A O 1
ATOM 778 N N . TRP A 1 96 ? -10.083 -0.703 7.144 1.00 96.44 96 TRP A N 1
ATOM 779 C CA . TRP A 1 96 ? -8.846 -1.188 6.537 1.00 96.44 96 TRP A CA 1
ATOM 780 C C . TRP A 1 96 ? -9.015 -1.624 5.088 1.00 96.44 96 TRP A C 1
ATOM 782 O O . TRP A 1 96 ? -8.079 -1.481 4.304 1.00 96.44 96 TRP A O 1
ATOM 792 N N . LYS A 1 97 ? -10.204 -2.104 4.701 1.00 95.38 97 LYS A N 1
ATOM 793 C CA . LYS A 1 97 ? -10.459 -2.695 3.379 1.00 95.38 97 LYS A CA 1
ATOM 794 C C . LYS A 1 97 ? -9.927 -1.840 2.228 1.00 95.38 97 LYS A C 1
ATOM 796 O O . LYS A 1 97 ? -9.248 -2.359 1.347 1.00 95.38 97 LYS A O 1
ATOM 801 N N . LYS A 1 98 ? -10.215 -0.534 2.233 1.00 95.12 98 LYS A N 1
ATOM 802 C CA . LYS A 1 98 ? -9.804 0.370 1.149 1.00 95.12 98 LYS A CA 1
ATOM 803 C C . LYS A 1 98 ? -8.293 0.605 1.140 1.00 95.12 98 LYS A C 1
ATOM 805 O O . LYS A 1 98 ? -7.671 0.477 0.089 1.00 95.12 98 LYS A O 1
ATOM 810 N N . GLY A 1 99 ? -7.711 0.928 2.295 1.00 95.56 99 GLY A N 1
ATOM 811 C CA . GLY A 1 99 ? -6.273 1.177 2.417 1.00 95.56 99 GLY A CA 1
ATOM 812 C C . GLY A 1 99 ? -5.442 -0.063 2.084 1.00 95.56 99 GLY A C 1
ATOM 813 O O . GLY A 1 99 ? -4.535 0.003 1.259 1.00 95.56 99 GLY A O 1
ATOM 814 N N . SER A 1 100 ? -5.812 -1.220 2.638 1.00 97.25 100 SER A N 1
ATOM 815 C CA . SER A 1 100 ? -5.163 -2.506 2.360 1.00 97.25 100 SER A CA 1
ATOM 816 C C . SER A 1 100 ? -5.285 -2.928 0.900 1.00 97.25 100 SER A C 1
ATOM 818 O O . SER A 1 100 ? -4.318 -3.440 0.344 1.00 97.25 100 SER A O 1
ATOM 820 N N . PHE A 1 101 ? -6.424 -2.675 0.251 1.00 97.75 101 PHE A N 1
ATOM 821 C CA . PHE A 1 101 ? -6.586 -2.960 -1.174 1.00 97.75 101 PHE A CA 1
ATOM 822 C C . PHE A 1 101 ? -5.657 -2.105 -2.047 1.00 97.75 101 PHE A C 1
ATOM 824 O O . PHE A 1 101 ? -5.002 -2.631 -2.942 1.00 97.75 101 PHE A O 1
ATOM 831 N N . LEU A 1 102 ? -5.538 -0.806 -1.755 1.00 97.50 102 LEU A N 1
ATOM 832 C CA . LEU A 1 102 ? -4.605 0.080 -2.461 1.00 97.50 102 LEU A CA 1
ATOM 833 C C . LEU A 1 102 ? -3.146 -0.328 -2.238 1.00 97.50 102 LEU A C 1
ATOM 835 O O . LEU A 1 102 ? -2.372 -0.352 -3.192 1.00 97.50 102 LEU A O 1
ATOM 839 N N . MET A 1 103 ? -2.784 -0.704 -1.007 1.00 98.12 103 MET A N 1
ATOM 840 C CA . MET A 1 103 ? -1.454 -1.239 -0.705 1.00 98.12 103 MET A CA 1
ATOM 841 C C . MET A 1 103 ? -1.171 -2.524 -1.480 1.00 98.12 103 MET A C 1
ATOM 843 O O . MET A 1 103 ? -0.106 -2.652 -2.076 1.00 98.12 103 MET A O 1
ATOM 847 N N . PHE A 1 104 ? -2.132 -3.446 -1.525 1.00 98.12 104 PHE A N 1
ATOM 848 C CA . PHE A 1 104 ? -2.002 -4.686 -2.283 1.00 98.12 104 PHE A CA 1
ATOM 849 C C . PHE A 1 104 ? -1.785 -4.421 -3.776 1.00 98.12 104 PHE A C 1
ATOM 851 O O . PHE A 1 104 ? -0.838 -4.948 -4.354 1.00 98.12 104 PHE A O 1
ATOM 858 N N . ILE A 1 105 ? -2.598 -3.552 -4.387 1.00 97.88 105 ILE A N 1
ATOM 859 C CA . ILE A 1 105 ? -2.400 -3.147 -5.785 1.00 97.88 105 ILE A CA 1
ATOM 860 C C . ILE A 1 105 ? -1.010 -2.525 -5.966 1.00 97.88 105 ILE A C 1
ATOM 862 O O . ILE A 1 105 ? -0.306 -2.876 -6.908 1.00 97.88 105 ILE A O 1
ATOM 866 N N . GLY A 1 106 ? -0.589 -1.646 -5.052 1.00 97.44 106 GLY A N 1
ATOM 867 C CA . GLY A 1 106 ? 0.746 -1.050 -5.070 1.00 97.44 106 GLY A CA 1
ATOM 868 C C . GLY A 1 106 ? 1.860 -2.100 -5.097 1.00 97.44 106 GLY A C 1
ATOM 869 O O . GLY A 1 106 ? 2.753 -2.009 -5.935 1.00 97.44 106 GLY A O 1
ATOM 870 N N . ILE A 1 107 ? 1.764 -3.137 -4.257 1.00 97.81 107 ILE A N 1
ATOM 871 C CA . ILE A 1 107 ? 2.706 -4.268 -4.249 1.00 97.81 107 ILE A CA 1
ATOM 872 C C . ILE A 1 107 ? 2.699 -4.993 -5.595 1.00 97.81 107 ILE A C 1
ATOM 874 O O . ILE A 1 107 ? 3.769 -5.250 -6.136 1.00 97.81 107 ILE A O 1
ATOM 878 N N . VAL A 1 108 ? 1.526 -5.277 -6.170 1.00 97.81 108 VAL A N 1
ATOM 879 C CA . VAL A 1 108 ? 1.426 -5.935 -7.485 1.00 97.81 108 VAL A CA 1
ATOM 880 C C . VAL A 1 108 ? 2.143 -5.121 -8.567 1.00 97.81 108 VAL A C 1
ATOM 882 O O . VAL A 1 108 ? 2.912 -5.689 -9.340 1.00 97.81 108 VAL A O 1
ATOM 885 N N . PHE A 1 109 ? 1.961 -3.797 -8.595 1.00 97.19 109 PHE A N 1
ATOM 886 C CA . PHE A 1 109 ? 2.673 -2.914 -9.527 1.00 97.19 109 PHE A CA 1
ATOM 887 C C . PHE A 1 109 ? 4.184 -2.892 -9.283 1.00 97.19 109 PHE A C 1
ATOM 889 O O . PHE A 1 109 ? 4.952 -2.938 -10.243 1.00 97.19 109 PHE A O 1
ATOM 896 N N . ILE A 1 110 ? 4.616 -2.865 -8.019 1.00 96.69 110 ILE A N 1
ATOM 897 C CA . ILE A 1 110 ? 6.039 -2.915 -7.663 1.00 96.69 110 ILE A CA 1
ATOM 898 C C . ILE A 1 110 ? 6.655 -4.238 -8.135 1.00 96.69 110 ILE A C 1
ATOM 900 O O . ILE A 1 110 ? 7.694 -4.240 -8.791 1.00 96.69 110 ILE A O 1
ATOM 904 N N . SER A 1 111 ? 6.000 -5.367 -7.859 1.00 96.31 111 SER A N 1
ATOM 905 C CA . SER A 1 111 ? 6.453 -6.687 -8.299 1.00 96.31 111 SER A CA 1
ATOM 906 C C . SER A 1 111 ? 6.498 -6.789 -9.823 1.00 96.31 111 SER A C 1
ATOM 908 O O . SER A 1 111 ? 7.504 -7.238 -10.365 1.00 96.31 111 SER A O 1
ATOM 910 N N . ALA A 1 112 ? 5.462 -6.319 -10.524 1.00 94.94 112 ALA A N 1
ATOM 911 C CA . ALA A 1 112 ? 5.429 -6.306 -11.985 1.00 94.94 112 ALA A CA 1
ATOM 912 C C . ALA A 1 112 ? 6.549 -5.434 -12.578 1.00 94.94 112 ALA A C 1
ATOM 914 O O . ALA A 1 112 ? 7.233 -5.865 -13.505 1.00 94.94 112 ALA A O 1
ATOM 915 N N . GLY A 1 113 ? 6.788 -4.244 -12.016 1.00 93.19 113 GLY A N 1
ATOM 916 C CA . GLY A 1 113 ? 7.893 -3.372 -12.420 1.00 93.19 113 GLY A CA 1
ATOM 917 C C . GLY A 1 113 ? 9.257 -4.030 -12.200 1.00 93.19 113 GLY A C 1
ATOM 918 O O . GLY A 1 113 ? 10.088 -4.038 -13.105 1.00 93.19 113 GLY A O 1
ATOM 919 N N . GLY A 1 114 ? 9.456 -4.662 -11.040 1.00 92.56 114 GLY A N 1
ATOM 920 C CA . GLY A 1 114 ? 10.685 -5.387 -10.713 1.00 92.56 114 GLY A CA 1
ATOM 921 C C . GLY A 1 114 ? 10.947 -6.589 -11.624 1.00 92.56 114 GLY A C 1
ATOM 922 O O . GLY A 1 114 ? 12.083 -6.789 -12.051 1.00 92.56 114 GLY A O 1
ATOM 923 N N . VAL A 1 115 ? 9.910 -7.361 -11.964 1.00 93.94 115 VAL A N 1
ATOM 924 C CA . VAL A 1 115 ? 10.011 -8.467 -12.934 1.00 93.94 115 VAL A CA 1
ATOM 925 C C . VAL A 1 115 ? 10.316 -7.934 -14.329 1.00 93.94 115 VAL A C 1
ATOM 927 O O . VAL A 1 115 ? 11.195 -8.472 -14.991 1.00 93.94 115 VAL A O 1
ATOM 930 N N . THR A 1 116 ? 9.646 -6.859 -14.754 1.00 92.19 116 THR A N 1
ATOM 931 C CA . THR A 1 116 ? 9.861 -6.256 -16.078 1.00 92.19 116 THR A CA 1
ATOM 932 C C . THR A 1 116 ? 11.320 -5.840 -16.249 1.00 92.19 116 THR A C 1
ATOM 934 O O . THR A 1 116 ? 11.940 -6.215 -17.234 1.00 92.19 116 THR A O 1
ATOM 937 N N . ILE A 1 117 ? 11.900 -5.154 -15.258 1.00 90.81 117 ILE A N 1
ATOM 938 C CA . ILE A 1 117 ? 13.309 -4.720 -15.289 1.00 90.81 117 ILE A CA 1
ATOM 939 C C . ILE A 1 117 ? 14.276 -5.914 -15.329 1.00 90.81 117 ILE A C 1
ATOM 941 O O . ILE A 1 117 ? 15.304 -5.848 -15.997 1.00 90.81 117 ILE A O 1
ATOM 945 N N . ASN A 1 118 ? 13.955 -7.009 -14.634 1.00 90.00 118 ASN A N 1
ATOM 946 C CA . ASN A 1 118 ? 14.844 -8.166 -14.481 1.00 90.00 118 ASN A CA 1
ATOM 947 C C . ASN A 1 118 ? 14.556 -9.321 -15.447 1.00 90.00 118 ASN A C 1
ATOM 949 O O . ASN A 1 118 ? 15.147 -10.390 -15.295 1.00 90.00 118 ASN A O 1
ATOM 953 N N . ILE A 1 119 ? 13.676 -9.142 -16.431 1.00 87.06 119 ILE A N 1
ATOM 954 C CA . ILE A 1 119 ? 13.208 -10.246 -17.277 1.00 87.06 119 ILE A CA 1
ATOM 955 C C . ILE A 1 119 ? 14.365 -10.959 -17.991 1.00 87.06 119 ILE A C 1
ATOM 957 O O . ILE A 1 119 ? 14.421 -12.185 -17.989 1.00 87.06 119 ILE A O 1
ATOM 961 N N . ASN A 1 120 ? 15.368 -10.203 -18.446 1.00 76.50 120 ASN A N 1
ATOM 962 C CA . ASN A 1 120 ? 16.566 -10.724 -19.111 1.00 76.50 120 ASN A CA 1
ATOM 963 C C . ASN A 1 120 ? 17.479 -11.568 -18.203 1.00 76.50 120 ASN A C 1
ATOM 965 O O . ASN A 1 120 ? 18.294 -12.333 -18.715 1.00 76.50 120 ASN A O 1
ATOM 969 N N . ASN A 1 121 ? 17.369 -11.429 -16.879 1.00 75.88 121 ASN A N 1
ATOM 970 C CA . ASN A 1 121 ? 18.088 -12.261 -15.908 1.00 75.88 121 ASN A CA 1
ATOM 971 C C .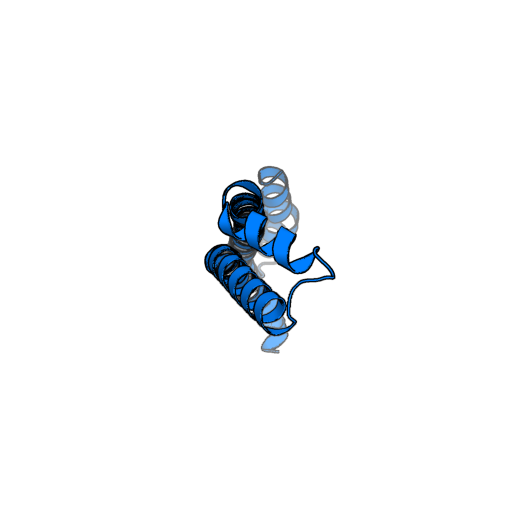 ASN A 1 121 ? 17.311 -13.535 -15.550 1.00 75.88 121 ASN A C 1
ATOM 973 O O . ASN A 1 121 ? 17.898 -14.470 -15.023 1.00 75.88 121 ASN A O 1
ATOM 977 N N . ILE A 1 122 ? 16.000 -13.562 -15.807 1.00 72.12 122 ILE A N 1
ATOM 978 C CA . ILE A 1 122 ? 15.115 -14.696 -15.502 1.00 72.12 122 ILE A CA 1
ATOM 979 C C . ILE A 1 122 ? 15.052 -15.672 -16.685 1.00 72.12 122 ILE A C 1
ATOM 981 O O . ILE A 1 122 ? 14.874 -16.868 -16.486 1.00 72.12 122 ILE A O 1
ATOM 985 N N . THR A 1 123 ? 15.175 -15.170 -17.916 1.00 69.94 123 THR A N 1
ATOM 986 C CA . THR A 1 123 ? 15.047 -15.966 -19.150 1.00 69.94 123 THR A CA 1
ATOM 987 C C . THR A 1 123 ? 16.371 -16.506 -19.702 1.00 69.94 123 THR A C 1
ATOM 989 O O . THR A 1 123 ? 16.364 -17.102 -20.778 1.00 69.94 123 THR A O 1
ATOM 992 N N . LYS A 1 124 ? 17.493 -16.272 -19.016 1.00 56.34 124 LYS A N 1
ATOM 993 C CA . LYS A 1 124 ? 18.807 -16.861 -19.324 1.00 56.34 124 LYS A CA 1
ATOM 994 C C . LYS A 1 124 ? 19.034 -18.104 -18.478 1.00 56.34 124 LYS A C 1
ATOM 996 O O . LYS A 1 124 ? 19.627 -19.056 -19.025 1.00 56.34 124 LYS A O 1
#